Protein AF-A0A1A8XUX9-F1 (afdb_monomer)

Foldseek 3Di:
DDDDDPDDPDDDPPPPPDPLVVLLVCLVVVVDPDSVVVVVVCVVVPNDDDPVSSVVSCVVSVD

Mean predicted aligned error: 10.25 Å

Organism: NCBI:txid1860102

Sequence (63 aa):
MSGPGGQPALEMGLQVAGTAAVIGMAKTRGLVASARDVFSALHQSDFRISAEVIRMVLTRVGE

Secondary structure (DSSP, 8-state):
------------TT---SHHHHHHHHHHTTSSS-HHHHHHHHHHTT----HHHHHHHHHHHT-

Radius of gyration: 13.76 Å; Cα contacts (8 Å, |Δi|>4): 37; chains: 1; bounding box: 22×22×46 Å

pLDDT: mean 73.17, std 16.53, range [39.0, 89.44]

InterPro domains:
  IPR021799 PIN-like domain, prokaryotic [PF11848] (9-63)

Solvent-accessible surface area (backbone atoms only — not comparable to full-atom values): 4142 Å² total; per-residue (Å²): 136,81,88,89,76,85,78,78,87,74,87,59,97,83,70,66,80,53,71,66,44,56,41,36,50,30,34,75,70,66,75,39,96,50,53,66,59,56,52,52,57,39,57,73,65,80,47,89,70,58,69,68,58,54,50,54,37,32,62,73,68,74,105

Structure (mmCIF, N/CA/C/O backbone):
data_AF-A0A1A8XUX9-F1
#
_entry.id   AF-A0A1A8XUX9-F1
#
loop_
_atom_site.group_PDB
_atom_site.id
_atom_site.type_symbol
_atom_site.label_atom_id
_atom_site.label_alt_id
_atom_site.label_comp_id
_atom_site.label_asym_id
_atom_site.label_entity_id
_atom_site.label_seq_id
_atom_site.pdbx_PDB_ins_code
_atom_site.Cartn_x
_atom_site.Cartn_y
_atom_site.Cartn_z
_atom_site.occupancy
_atom_site.B_iso_or_equiv
_atom_site.auth_seq_id
_atom_site.auth_comp_id
_atom_site.auth_asym_id
_atom_site.auth_atom_id
_atom_site.pdbx_PDB_model_num
ATOM 1 N N . MET A 1 1 ? -3.291 -13.560 -39.783 1.00 43.00 1 MET A N 1
ATOM 2 C CA . MET A 1 1 ? -1.907 -13.087 -39.575 1.00 43.00 1 MET A CA 1
ATOM 3 C C . MET A 1 1 ? -1.872 -12.286 -38.286 1.00 43.00 1 MET A C 1
ATOM 5 O O . MET A 1 1 ? -2.651 -11.355 -38.144 1.00 43.00 1 MET A O 1
ATOM 9 N N . SER A 1 2 ? -1.088 -12.779 -37.329 1.00 44.88 2 SER A N 1
ATOM 10 C CA . SER A 1 2 ? -0.896 -12.300 -35.953 1.00 44.88 2 SER A CA 1
ATOM 11 C C . SER A 1 2 ? -0.259 -10.900 -35.882 1.00 44.88 2 SER A C 1
ATOM 13 O O . SER A 1 2 ? 0.308 -10.455 -36.875 1.00 44.8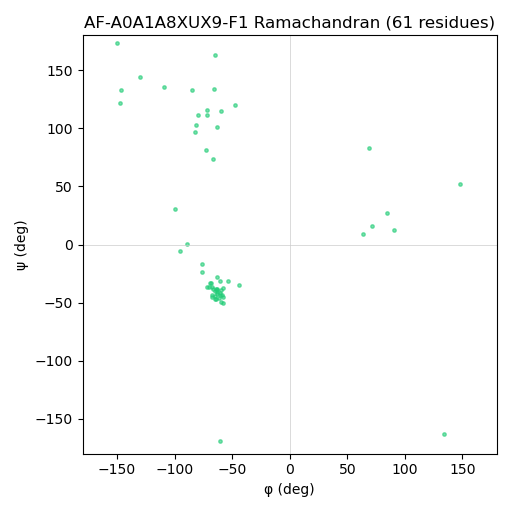8 2 SER A O 1
ATOM 15 N N . GLY A 1 3 ? -0.366 -10.229 -34.720 1.00 53.94 3 GLY A N 1
ATOM 16 C CA . GLY A 1 3 ? 0.139 -8.866 -34.440 1.00 53.94 3 GLY A CA 1
ATOM 17 C C . GLY A 1 3 ? 1.662 -8.672 -34.576 1.00 53.94 3 GLY A C 1
ATOM 18 O O . GLY A 1 3 ? 2.344 -9.571 -35.065 1.00 53.94 3 GLY A O 1
ATOM 19 N N . PRO A 1 4 ? 2.222 -7.526 -34.125 1.00 61.84 4 PRO A N 1
ATOM 20 C CA . PRO A 1 4 ? 2.338 -7.267 -32.681 1.00 61.84 4 PRO A CA 1
ATOM 21 C C . PRO A 1 4 ? 2.295 -5.774 -32.276 1.00 61.84 4 PRO A C 1
ATOM 23 O O . PRO A 1 4 ? 2.360 -4.883 -33.114 1.00 61.84 4 PRO A O 1
ATOM 26 N N . GLY A 1 5 ? 2.258 -5.498 -30.968 1.00 46.97 5 GLY A N 1
ATOM 27 C CA . GLY A 1 5 ? 2.681 -4.191 -30.451 1.00 46.97 5 GLY A CA 1
ATOM 28 C C . GLY A 1 5 ? 1.947 -3.699 -29.212 1.00 46.97 5 GLY A C 1
ATOM 29 O O . GLY A 1 5 ? 1.460 -2.575 -29.210 1.00 46.97 5 GLY A O 1
ATOM 30 N N . GLY A 1 6 ? 1.872 -4.507 -28.149 1.00 53.44 6 GLY A N 1
ATOM 31 C CA . GLY A 1 6 ? 1.643 -3.939 -26.822 1.00 53.44 6 GLY A CA 1
ATOM 32 C C . GLY A 1 6 ? 2.792 -2.983 -26.518 1.00 53.44 6 GLY A C 1
ATOM 33 O O . GLY A 1 6 ? 3.941 -3.414 -26.477 1.00 53.44 6 GLY A O 1
ATOM 34 N N . GLN A 1 7 ? 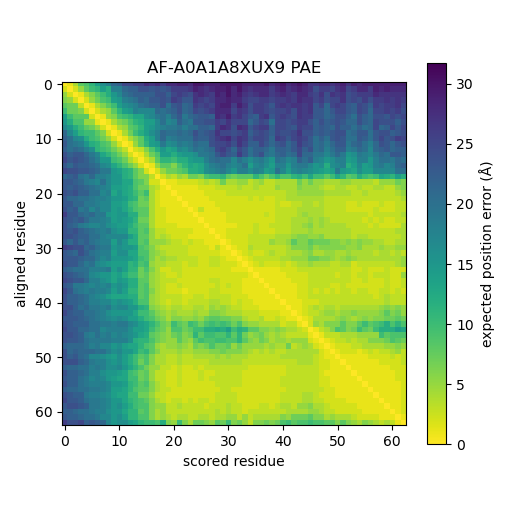2.499 -1.692 -26.393 1.00 45.88 7 GLN A N 1
ATOM 35 C CA . GLN A 1 7 ? 3.501 -0.679 -26.083 1.00 45.88 7 GLN A CA 1
ATOM 36 C C . GLN A 1 7 ? 3.928 -0.852 -24.617 1.00 45.88 7 GLN A C 1
ATOM 38 O O . GLN A 1 7 ? 3.090 -0.670 -23.730 1.00 45.88 7 GLN A O 1
ATOM 43 N N . PRO A 1 8 ? 5.195 -1.190 -24.317 1.00 48.06 8 PRO A N 1
ATOM 44 C CA . PRO A 1 8 ? 5.703 -1.031 -22.968 1.00 48.06 8 PRO A CA 1
ATOM 45 C C . PRO A 1 8 ? 5.883 0.471 -22.729 1.00 48.06 8 PRO A C 1
ATOM 47 O O . PRO A 1 8 ? 6.715 1.118 -23.364 1.00 48.06 8 PRO A O 1
ATOM 50 N N . ALA A 1 9 ? 5.060 1.043 -21.851 1.00 47.59 9 ALA A N 1
ATOM 51 C CA . ALA A 1 9 ? 5.272 2.387 -21.331 1.00 47.59 9 AL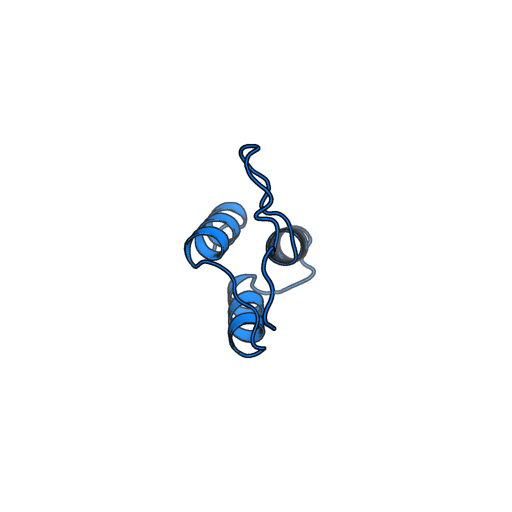A A CA 1
ATOM 52 C C . ALA A 1 9 ? 6.595 2.398 -20.545 1.00 47.59 9 ALA A C 1
ATOM 54 O O . ALA A 1 9 ? 6.676 1.886 -19.428 1.00 47.59 9 ALA A O 1
ATOM 55 N N . LEU A 1 10 ? 7.638 2.915 -21.192 1.00 48.81 10 LEU A N 1
ATOM 56 C CA . LEU A 1 10 ? 8.990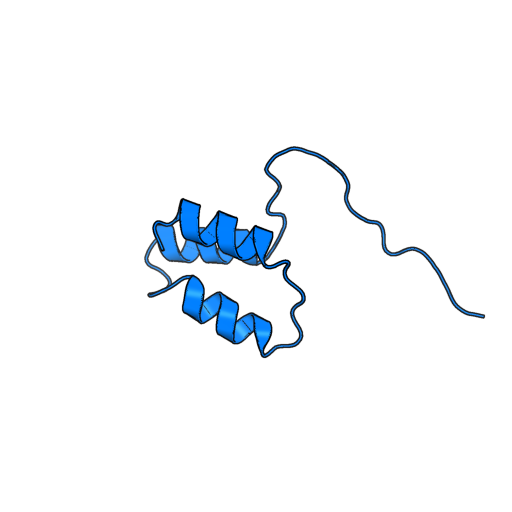 3.055 -20.671 1.00 48.81 10 LEU A CA 1
ATOM 57 C C . LEU A 1 10 ? 9.109 4.366 -19.870 1.00 48.81 10 LEU A C 1
ATOM 59 O O . LEU A 1 10 ? 8.742 5.436 -20.347 1.00 48.81 10 LEU A O 1
ATOM 63 N N . GLU A 1 11 ? 9.702 4.240 -18.683 1.00 47.94 11 GLU A N 1
ATOM 64 C CA . GLU A 1 11 ? 10.709 5.166 -18.146 1.00 47.94 11 GLU A CA 1
ATOM 65 C C . GLU A 1 11 ? 10.278 6.589 -17.750 1.00 47.94 11 GLU A C 1
ATOM 67 O O . GLU A 1 11 ? 10.578 7.582 -18.405 1.00 47.94 11 GLU A O 1
ATOM 72 N N . MET A 1 12 ? 9.748 6.702 -16.528 1.00 39.00 12 MET A N 1
ATOM 73 C CA . MET A 1 12 ? 10.136 7.787 -15.621 1.00 39.00 12 MET A CA 1
ATOM 74 C C . MET A 1 12 ? 10.078 7.279 -14.176 1.00 39.00 12 MET A C 1
ATOM 76 O O . MET A 1 12 ? 9.054 6.759 -13.724 1.00 39.00 12 MET A O 1
ATOM 80 N N . GLY A 1 13 ? 11.210 7.358 -13.470 1.00 40.81 13 GLY A N 1
ATOM 81 C CA . G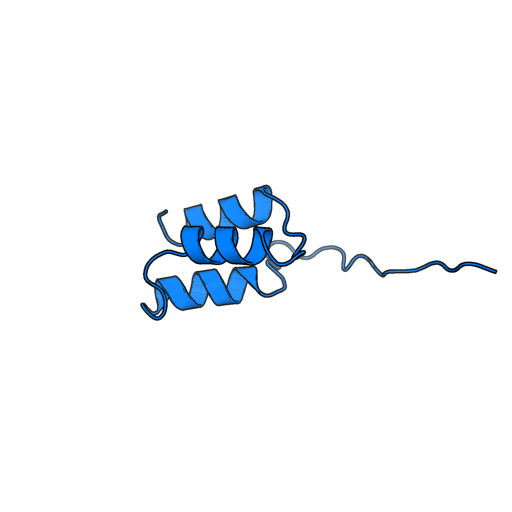LY A 1 13 ? 11.393 6.819 -12.122 1.00 40.81 13 GLY A CA 1
ATOM 82 C C . GLY A 1 13 ? 10.252 7.195 -11.174 1.00 40.81 13 GLY A C 1
ATOM 83 O O . GLY A 1 13 ? 10.025 8.371 -10.909 1.00 40.81 13 GLY A O 1
ATOM 84 N N . LEU A 1 14 ? 9.577 6.163 -10.653 1.00 42.31 14 LEU A N 1
ATOM 85 C CA . LEU A 1 14 ? 8.430 6.184 -9.729 1.00 42.31 14 LEU A CA 1
ATOM 86 C C . LEU A 1 14 ? 7.013 6.197 -10.336 1.00 42.31 14 LEU A C 1
ATOM 88 O O . LEU A 1 14 ? 6.035 6.305 -9.595 1.00 42.31 14 LEU A O 1
ATOM 92 N N . GLN A 1 15 ? 6.833 5.933 -11.629 1.00 46.34 15 GLN A N 1
ATOM 93 C CA . GLN A 1 15 ? 5.511 5.518 -12.111 1.00 46.34 15 GLN A CA 1
ATOM 94 C C . GLN A 1 15 ? 5.179 4.078 -11.672 1.00 46.34 15 GLN A C 1
ATOM 96 O O . GLN A 1 15 ? 5.263 3.134 -12.452 1.00 46.34 15 GLN A O 1
ATOM 101 N N . VAL A 1 16 ? 4.715 3.896 -10.430 1.00 50.88 16 VAL A N 1
ATOM 102 C CA . VAL A 1 16 ? 3.788 2.796 -10.107 1.00 50.88 16 VAL A CA 1
ATOM 103 C C . VAL A 1 16 ? 2.480 3.113 -10.849 1.00 50.88 16 VAL A C 1
ATOM 105 O O . VAL A 1 16 ? 1.528 3.637 -10.279 1.00 50.88 16 VAL A O 1
ATOM 108 N N . ALA A 1 17 ? 2.471 2.934 -12.169 1.00 55.00 17 ALA A N 1
ATOM 109 C CA . ALA A 1 17 ? 1.351 3.286 -13.029 1.00 55.00 17 ALA A CA 1
ATOM 110 C C . ALA A 1 17 ? 0.300 2.172 -12.969 1.00 55.00 17 ALA A C 1
ATOM 112 O O . ALA A 1 17 ? 0.465 1.113 -13.569 1.00 55.00 17 ALA A O 1
ATOM 113 N N . GLY A 1 18 ? -0.779 2.404 -12.218 1.00 70.75 18 GLY A N 1
ATOM 114 C CA . GLY A 1 18 ? -1.983 1.572 -12.245 1.00 70.75 18 GLY A CA 1
ATOM 115 C C . GLY A 1 18 ? -2.533 1.213 -10.866 1.00 70.75 18 GLY A C 1
ATOM 116 O O . GLY A 1 18 ? -2.196 1.825 -9.852 1.00 70.75 18 GLY A O 1
ATOM 117 N N . THR A 1 19 ? -3.392 0.193 -10.833 1.00 70.31 19 THR A N 1
ATOM 118 C CA . THR A 1 19 ? -4.168 -0.288 -9.674 1.00 70.31 19 THR A CA 1
ATOM 119 C C . THR A 1 19 ? -3.359 -0.386 -8.371 1.00 70.31 19 THR A C 1
ATOM 121 O O . THR A 1 19 ? -3.868 -0.049 -7.307 1.00 70.31 19 THR A O 1
ATOM 124 N N . ALA A 1 20 ? -2.073 -0.744 -8.435 1.00 79.94 20 ALA A N 1
ATOM 125 C CA . ALA A 1 20 ? -1.181 -0.839 -7.277 1.00 79.94 20 ALA A CA 1
ATOM 126 C C . ALA A 1 20 ? -1.009 0.483 -6.497 1.00 79.94 20 ALA A C 1
ATOM 128 O O . ALA A 1 20 ? -0.998 0.476 -5.265 1.00 79.94 20 ALA A O 1
ATOM 129 N N . ALA A 1 21 ? -0.928 1.626 -7.185 1.00 80.06 21 ALA A N 1
ATOM 130 C CA . ALA A 1 21 ? -0.834 2.929 -6.525 1.00 80.06 21 ALA A CA 1
ATOM 131 C C . ALA A 1 21 ? -2.151 3.315 -5.842 1.00 80.06 21 ALA A C 1
ATOM 133 O O . ALA A 1 21 ? -2.137 3.884 -4.750 1.00 80.06 21 ALA A O 1
ATOM 134 N N . VAL A 1 22 ? -3.287 2.966 -6.455 1.00 83.50 22 VAL A N 1
ATOM 135 C CA . VAL A 1 22 ? -4.618 3.179 -5.867 1.00 83.50 22 VAL A CA 1
ATOM 136 C C . VAL A 1 22 ? -4.781 2.340 -4.604 1.00 83.50 22 VAL A C 1
ATOM 138 O O . VAL A 1 22 ? -5.274 2.857 -3.610 1.00 83.50 22 VAL A O 1
ATOM 141 N N . ILE A 1 23 ? -4.293 1.097 -4.591 1.00 85.69 23 ILE A N 1
ATOM 142 C CA . ILE A 1 23 ? -4.306 0.229 -3.401 1.00 85.69 23 ILE A CA 1
ATOM 143 C C . ILE A 1 23 ? -3.436 0.812 -2.287 1.00 85.69 23 ILE A C 1
ATOM 145 O O . ILE A 1 23 ? -3.886 0.925 -1.147 1.00 85.69 23 ILE A O 1
ATOM 149 N N . GLY A 1 24 ? -2.212 1.240 -2.614 1.00 86.56 24 GLY A N 1
ATOM 150 C CA . GLY A 1 24 ? -1.332 1.899 -1.646 1.00 86.56 24 GLY A CA 1
ATOM 151 C C . GLY A 1 24 ? -1.963 3.167 -1.060 1.00 86.56 24 GLY A C 1
ATOM 152 O O . GLY A 1 24 ? -1.948 3.377 0.154 1.00 86.56 24 GLY A O 1
ATOM 153 N N . MET A 1 25 ? -2.596 3.986 -1.906 1.00 85.12 25 MET A N 1
ATOM 154 C CA . MET A 1 25 ? -3.340 5.170 -1.467 1.00 85.12 25 MET A CA 1
ATOM 155 C C . MET A 1 25 ? -4.594 4.821 -0.659 1.00 85.12 25 MET A C 1
ATOM 157 O O . MET A 1 25 ? -4.923 5.521 0.295 1.00 85.12 25 MET A O 1
ATOM 161 N N . ALA A 1 26 ? -5.296 3.744 -0.994 1.00 86.75 26 ALA A N 1
ATOM 162 C CA . ALA A 1 26 ? -6.450 3.293 -0.233 1.00 86.75 26 ALA A CA 1
ATOM 163 C C . ALA A 1 26 ? -6.034 2.905 1.190 1.00 86.75 26 ALA A C 1
ATOM 165 O O . ALA A 1 26 ? -6.675 3.327 2.149 1.00 86.75 26 ALA A O 1
ATOM 166 N N . LYS A 1 27 ? -4.910 2.197 1.347 1.00 88.94 27 LYS A N 1
ATOM 167 C CA . LYS A 1 27 ? -4.361 1.844 2.66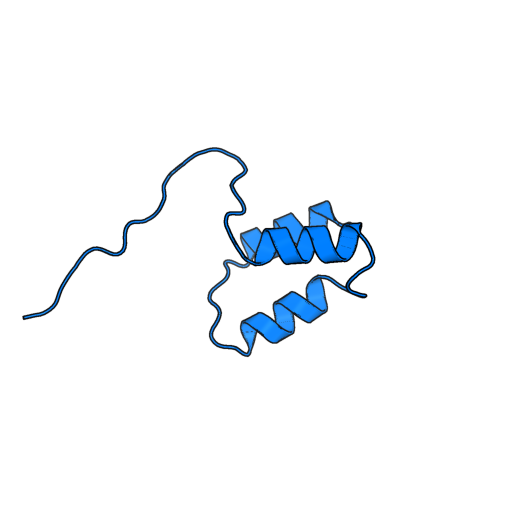2 1.00 88.94 27 LYS A CA 1
ATOM 168 C C . LYS A 1 27 ? -3.913 3.080 3.441 1.00 88.94 27 LYS A C 1
ATOM 170 O O . LYS A 1 27 ? -4.289 3.220 4.600 1.00 88.94 27 LYS A O 1
ATOM 175 N N . THR A 1 28 ? -3.176 4.006 2.816 1.00 85.62 28 THR A N 1
ATOM 176 C CA . THR A 1 28 ? -2.721 5.233 3.506 1.00 85.62 28 THR A CA 1
ATOM 177 C C . THR A 1 28 ? -3.885 6.126 3.950 1.00 85.62 28 THR A C 1
ATOM 179 O O . THR A 1 28 ? -3.783 6.822 4.953 1.00 85.62 28 THR A O 1
ATOM 182 N N . ARG A 1 29 ? -5.020 6.070 3.240 1.00 86.56 29 ARG A N 1
ATOM 183 C CA . ARG A 1 29 ? -6.261 6.775 3.595 1.00 86.56 29 ARG A CA 1
ATOM 184 C C . ARG A 1 29 ? -7.189 5.975 4.518 1.00 86.56 29 ARG A C 1
ATOM 186 O O . ARG A 1 29 ? -8.266 6.465 4.836 1.00 86.56 29 ARG A O 1
ATOM 193 N N . GLY A 1 30 ? -6.811 4.759 4.923 1.00 88.56 30 GLY A N 1
ATOM 194 C CA . GLY A 1 30 ? -7.628 3.893 5.782 1.00 88.56 30 GLY A CA 1
ATOM 195 C C . GLY A 1 30 ? -8.868 3.291 5.107 1.00 88.56 30 GLY A C 1
ATOM 196 O O . GLY A 1 30 ? -9.754 2.802 5.796 1.00 88.56 30 GLY A O 1
ATOM 197 N N . LEU A 1 31 ? -8.946 3.314 3.773 1.00 87.12 31 LEU A N 1
ATOM 198 C CA . LEU A 1 31 ? -10.058 2.749 2.997 1.00 87.12 31 LEU A CA 1
ATOM 199 C C . LEU A 1 31 ? -10.000 1.217 2.906 1.00 87.12 31 LEU A C 1
ATOM 201 O O . LEU A 1 31 ? -11.023 0.579 2.674 1.00 87.12 31 LEU A O 1
ATOM 205 N N . VAL A 1 32 ? -8.812 0.627 3.067 1.00 85.94 32 VAL A N 1
ATOM 206 C CA . VAL A 1 32 ? -8.614 -0.830 3.115 1.00 85.94 32 VAL A CA 1
ATOM 207 C C . VAL A 1 32 ? -7.778 -1.217 4.329 1.00 85.94 32 VAL A C 1
ATOM 209 O O . VAL A 1 32 ? -6.844 -0.506 4.710 1.00 85.94 32 VAL A O 1
ATOM 212 N N . ALA A 1 33 ? -8.103 -2.369 4.919 1.00 86.44 33 ALA A N 1
ATOM 213 C CA . ALA A 1 33 ? -7.458 -2.857 6.133 1.00 86.44 33 ALA A CA 1
ATOM 214 C C . ALA A 1 33 ? -6.019 -3.334 5.897 1.00 86.44 33 ALA A C 1
ATOM 216 O O . ALA A 1 33 ? -5.170 -3.063 6.737 1.00 86.44 33 ALA A O 1
ATOM 217 N N . SER A 1 34 ? -5.716 -3.957 4.753 1.00 87.69 34 SER A N 1
ATOM 218 C CA . SER A 1 34 ? -4.357 -4.370 4.369 1.00 87.69 34 SER A CA 1
ATOM 219 C C . SER A 1 34 ? -4.173 -4.268 2.863 1.00 87.69 34 SER A C 1
ATOM 221 O O . SER A 1 34 ? -5.002 -4.747 2.092 1.00 87.69 34 SER A O 1
ATOM 223 N N . ALA A 1 35 ? -3.063 -3.667 2.435 1.00 88.12 35 ALA A N 1
ATOM 224 C CA . ALA A 1 35 ? -2.726 -3.599 1.015 1.00 88.12 35 ALA A CA 1
ATOM 225 C C . ALA A 1 35 ? -2.370 -4.995 0.484 1.00 88.12 35 ALA A C 1
ATOM 227 O O . ALA A 1 35 ? -2.692 -5.332 -0.655 1.00 88.12 35 ALA A O 1
ATOM 228 N N . ARG A 1 36 ? -1.761 -5.834 1.334 1.00 87.19 36 ARG A N 1
ATOM 229 C CA . ARG A 1 36 ? -1.370 -7.208 0.997 1.00 87.19 36 ARG A CA 1
ATOM 230 C C . ARG A 1 36 ? -2.552 -8.09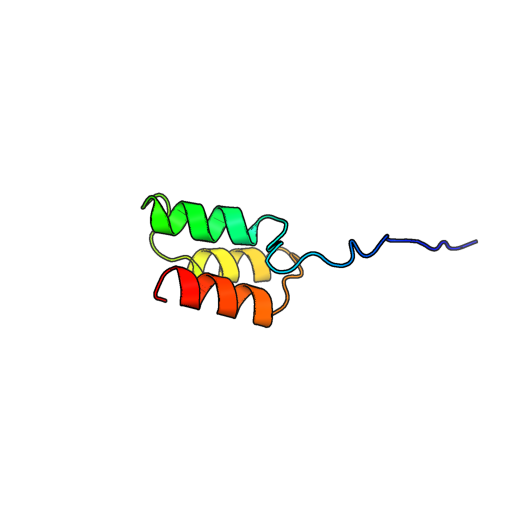7 0.615 1.00 87.19 36 ARG A C 1
ATOM 232 O O . ARG A 1 36 ? -2.448 -8.859 -0.342 1.00 87.19 36 ARG A O 1
ATOM 239 N N . ASP A 1 37 ? -3.660 -7.978 1.338 1.00 89.44 37 ASP A N 1
ATOM 240 C CA . ASP A 1 37 ? -4.877 -8.753 1.082 1.00 89.44 37 ASP A CA 1
ATOM 241 C C . ASP A 1 37 ? -5.484 -8.397 -0.283 1.00 89.44 37 ASP A C 1
ATOM 243 O O . ASP A 1 37 ? -5.756 -9.269 -1.107 1.00 89.44 37 ASP A O 1
ATOM 247 N N . VAL A 1 38 ? -5.543 -7.098 -0.590 1.00 86.75 38 VAL A N 1
ATOM 248 C CA . VAL A 1 38 ? -6.030 -6.602 -1.883 1.00 86.75 38 VAL A CA 1
ATOM 249 C C . VAL A 1 38 ? -5.136 -7.069 -3.038 1.00 86.75 38 VAL A C 1
ATOM 251 O O . VAL A 1 38 ? -5.644 -7.485 -4.080 1.00 86.75 38 VAL A O 1
ATOM 254 N N . PHE A 1 39 ? -3.809 -7.064 -2.862 1.00 85.12 39 PHE A N 1
ATOM 255 C CA . PHE A 1 39 ? -2.894 -7.629 -3.859 1.00 85.12 39 PHE A CA 1
ATOM 256 C C . PHE A 1 39 ? -3.082 -9.139 -4.043 1.00 85.12 39 PHE A C 1
ATOM 258 O O . PHE A 1 39 ? -3.032 -9.610 -5.177 1.00 85.12 39 PHE A O 1
ATOM 265 N N . SER A 1 40 ? -3.336 -9.886 -2.965 1.00 85.62 40 SER A N 1
ATOM 266 C CA . SER A 1 40 ? -3.629 -11.324 -3.020 1.00 85.62 40 SER A CA 1
ATOM 267 C C . SER A 1 40 ? -4.903 -11.610 -3.826 1.00 85.62 40 SER A C 1
ATOM 269 O O . SER A 1 40 ? -4.890 -12.446 -4.730 1.00 85.62 40 SER A O 1
ATOM 271 N N . ALA A 1 41 ? -5.977 -10.854 -3.577 1.00 84.81 41 ALA A N 1
ATOM 272 C CA . ALA A 1 41 ? -7.238 -10.969 -4.312 1.00 84.81 41 ALA A CA 1
ATOM 273 C C . ALA A 1 41 ? -7.088 -10.627 -5.809 1.00 84.81 41 ALA A C 1
ATOM 275 O O . ALA A 1 41 ? -7.652 -11.302 -6.674 1.00 84.81 41 ALA A O 1
ATOM 276 N N . LEU A 1 42 ? -6.277 -9.615 -6.138 1.00 79.19 42 LEU A N 1
ATOM 277 C CA . LEU A 1 42 ? -5.957 -9.264 -7.526 1.00 79.19 42 LEU A CA 1
ATOM 278 C C . LEU A 1 42 ? -5.130 -10.337 -8.231 1.00 79.19 42 LEU A C 1
ATOM 280 O O . LEU A 1 42 ? -5.389 -10.629 -9.396 1.00 79.19 42 LEU A O 1
ATOM 284 N N . HIS A 1 43 ? -4.188 -10.961 -7.523 1.00 75.69 43 HIS A N 1
ATOM 285 C CA . HIS A 1 43 ? -3.411 -12.084 -8.047 1.00 75.69 43 HIS A CA 1
ATOM 286 C C . HIS A 1 43 ? -4.292 -13.283 -8.418 1.00 75.69 43 HIS A C 1
ATOM 288 O O . HIS A 1 43 ? -3.976 -14.003 -9.362 1.00 75.69 43 HIS A O 1
ATOM 294 N N . GLN A 1 44 ? -5.408 -13.486 -7.712 1.00 77.81 44 GLN A N 1
ATOM 295 C CA . GLN A 1 44 ? -6.392 -14.516 -8.059 1.00 77.81 44 GLN A CA 1
ATOM 296 C C . GLN A 1 44 ? -7.275 -14.136 -9.260 1.00 77.81 44 GLN A C 1
ATOM 298 O O . GLN A 1 44 ? -7.887 -15.012 -9.860 1.00 77.81 44 GLN A O 1
ATOM 303 N N . SER A 1 45 ? -7.325 -12.854 -9.634 1.00 64.19 45 SER A N 1
ATOM 304 C CA . SER A 1 45 ? -8.229 -12.315 -10.664 1.00 64.19 45 SER A CA 1
ATOM 305 C C . SER A 1 45 ? -7.561 -12.108 -12.036 1.00 64.19 45 SER A C 1
ATOM 307 O O . SER A 1 45 ? -7.937 -11.202 -12.771 1.00 64.19 45 SER A O 1
ATOM 309 N N . ASP A 1 46 ? -6.562 -12.920 -12.397 1.00 65.19 46 ASP A N 1
ATOM 310 C CA . ASP A 1 46 ? -5.790 -12.820 -13.660 1.00 65.19 46 ASP A CA 1
ATOM 311 C C . ASP A 1 46 ? -4.966 -11.518 -13.818 1.00 65.19 46 ASP A C 1
ATOM 313 O O . ASP A 1 46 ? -4.371 -11.238 -14.861 1.00 65.19 46 ASP A O 1
ATOM 317 N N . PHE A 1 47 ? -4.871 -10.701 -12.764 1.00 68.38 47 PHE A N 1
ATOM 318 C CA . PHE A 1 47 ? -4.152 -9.435 -12.819 1.00 68.38 47 PHE A CA 1
ATOM 319 C C . PHE A 1 47 ? -2.640 -9.666 -12.678 1.00 68.38 47 PHE A C 1
ATOM 321 O O . PHE A 1 47 ? -2.138 -10.038 -11.615 1.00 68.38 47 PHE A O 1
ATOM 328 N N . ARG A 1 48 ? -1.883 -9.422 -13.755 1.00 68.38 48 ARG A N 1
ATOM 329 C CA . ARG A 1 48 ? -0.419 -9.566 -13.753 1.00 68.38 48 ARG A CA 1
ATOM 330 C C . ARG A 1 48 ? 0.261 -8.325 -13.177 1.00 68.38 48 ARG A C 1
ATOM 332 O O . ARG A 1 48 ? 0.500 -7.355 -13.890 1.00 68.38 48 ARG A O 1
ATOM 339 N N . ILE A 1 49 ? 0.611 -8.381 -11.891 1.00 74.94 49 ILE A N 1
ATOM 340 C CA . ILE A 1 49 ? 1.502 -7.411 -11.236 1.00 74.94 49 ILE A CA 1
ATOM 341 C C . ILE A 1 49 ? 2.839 -8.079 -10.935 1.00 74.94 49 ILE A C 1
ATOM 343 O O . ILE A 1 49 ? 2.893 -9.180 -10.396 1.00 74.94 49 ILE A O 1
ATOM 347 N N . SER A 1 50 ? 3.933 -7.377 -11.217 1.00 81.38 50 SER A N 1
ATOM 348 C CA . SER A 1 50 ? 5.267 -7.811 -10.806 1.00 81.38 50 SER A CA 1
ATOM 349 C C . SER A 1 50 ? 5.413 -7.793 -9.282 1.00 81.38 50 SER A C 1
ATOM 351 O O . SER A 1 50 ? 5.109 -6.792 -8.632 1.00 81.38 50 SER A O 1
ATOM 353 N N . ALA A 1 51 ? 5.976 -8.858 -8.710 1.00 81.94 51 ALA A N 1
ATOM 354 C CA . ALA A 1 51 ? 6.233 -8.960 -7.269 1.00 81.94 51 ALA A CA 1
ATOM 355 C C . ALA A 1 51 ? 7.050 -7.777 -6.708 1.00 81.94 51 ALA A C 1
ATOM 357 O O . ALA A 1 51 ? 6.838 -7.355 -5.572 1.00 81.94 51 ALA A O 1
ATOM 358 N N . GLU A 1 52 ? 7.940 -7.198 -7.516 1.00 83.25 52 GLU A N 1
ATOM 359 C CA . GLU A 1 52 ? 8.713 -6.006 -7.157 1.00 83.25 52 GLU A CA 1
ATOM 360 C C . GLU A 1 52 ? 7.826 -4.774 -6.914 1.00 83.25 52 GLU A C 1
ATOM 362 O O . GLU A 1 52 ? 8.030 -4.044 -5.945 1.00 83.25 52 GLU A O 1
ATOM 367 N N . VAL A 1 53 ? 6.776 -4.591 -7.723 1.00 81.62 53 VAL A N 1
ATOM 368 C CA . VAL A 1 53 ? 5.804 -3.499 -7.562 1.00 81.62 53 VAL A CA 1
ATOM 369 C C . VAL A 1 53 ? 4.995 -3.687 -6.282 1.00 81.62 53 VAL A C 1
ATOM 371 O O . VAL A 1 53 ? 4.820 -2.732 -5.527 1.00 81.62 53 VAL A O 1
ATOM 374 N N . ILE A 1 54 ? 4.550 -4.917 -6.000 1.00 84.50 54 ILE A N 1
ATOM 375 C CA . ILE A 1 54 ? 3.850 -5.244 -4.746 1.00 84.50 54 ILE A CA 1
ATOM 376 C C . ILE A 1 54 ? 4.747 -4.899 -3.560 1.00 84.50 54 ILE A C 1
ATOM 378 O O . ILE A 1 54 ? 4.333 -4.161 -2.669 1.00 84.50 54 ILE A O 1
ATOM 382 N N . ARG A 1 55 ? 6.002 -5.363 -3.579 1.00 86.44 55 ARG A N 1
ATOM 383 C CA . ARG A 1 55 ? 6.970 -5.098 -2.512 1.00 86.44 55 ARG A CA 1
ATOM 384 C C . ARG A 1 55 ? 7.187 -3.601 -2.294 1.00 86.44 55 ARG A C 1
ATOM 386 O O . ARG A 1 55 ? 7.157 -3.157 -1.151 1.00 86.44 55 ARG A O 1
ATOM 393 N N . MET A 1 56 ? 7.356 -2.824 -3.364 1.00 87.00 56 ME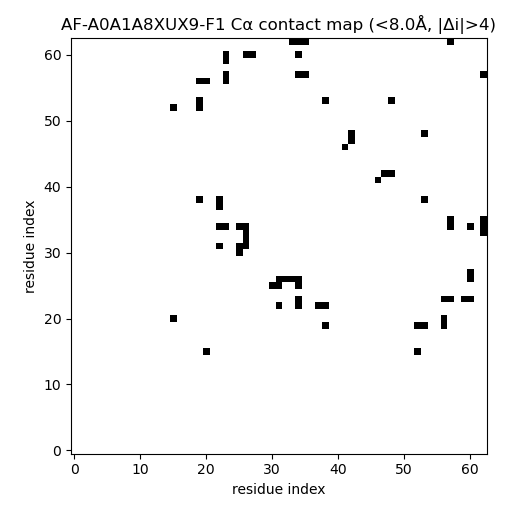T A N 1
ATOM 394 C CA . MET A 1 56 ? 7.511 -1.370 -3.263 1.00 87.00 56 MET A CA 1
ATOM 395 C C . MET A 1 56 ? 6.298 -0.696 -2.616 1.00 87.00 56 MET A C 1
ATOM 397 O O . MET A 1 56 ? 6.467 0.183 -1.770 1.00 87.00 56 MET A O 1
ATOM 401 N N . VAL A 1 57 ? 5.078 -1.099 -2.989 1.00 85.81 57 VAL A N 1
ATOM 402 C CA . VAL A 1 57 ? 3.859 -0.527 -2.402 1.00 85.81 57 VAL A CA 1
ATOM 403 C C . VAL A 1 57 ? 3.727 -0.905 -0.931 1.00 85.81 57 VAL A C 1
ATOM 405 O O . VAL A 1 57 ? 3.456 -0.021 -0.122 1.00 85.81 57 VAL A O 1
ATOM 408 N N . LEU A 1 58 ? 3.965 -2.170 -0.577 1.00 87.19 58 LEU A N 1
ATOM 409 C CA . LEU A 1 58 ? 3.922 -2.646 0.809 1.00 87.19 58 LEU A CA 1
ATOM 410 C C . LEU A 1 58 ? 4.932 -1.892 1.689 1.00 87.19 58 LEU A C 1
ATOM 412 O O . LEU A 1 58 ? 4.541 -1.253 2.665 1.00 87.19 58 LEU A O 1
ATOM 416 N N . THR A 1 59 ? 6.190 -1.797 1.242 1.00 88.88 59 THR A N 1
ATOM 417 C CA . THR A 1 59 ? 7.234 -1.025 1.940 1.00 88.88 59 THR A CA 1
ATOM 418 C C . THR A 1 59 ? 6.848 0.446 2.122 1.00 88.88 59 THR A C 1
ATOM 420 O O . THR A 1 59 ? 7.121 1.031 3.166 1.00 88.88 59 THR A O 1
ATOM 423 N N . ARG A 1 60 ? 6.177 1.058 1.138 1.00 85.25 60 ARG A N 1
ATOM 424 C CA . ARG A 1 60 ? 5.736 2.459 1.222 1.00 85.25 60 ARG A CA 1
ATOM 425 C C . ARG A 1 60 ? 4.619 2.679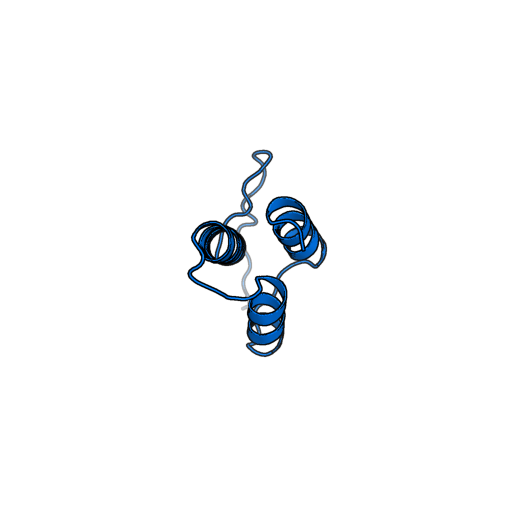 2.247 1.00 85.25 60 ARG A C 1
ATOM 427 O O . ARG A 1 60 ? 4.553 3.763 2.822 1.00 85.25 60 ARG A O 1
ATOM 434 N N . VAL A 1 61 ? 3.733 1.701 2.445 1.00 84.94 61 VAL A N 1
ATOM 435 C CA . VAL A 1 61 ? 2.610 1.795 3.399 1.00 84.94 61 VAL A CA 1
ATOM 436 C C . VAL A 1 61 ? 2.915 1.185 4.770 1.00 84.94 61 VAL A C 1
ATOM 438 O O . VAL A 1 61 ? 2.093 1.320 5.673 1.00 84.94 61 VAL A O 1
ATOM 441 N N . GLY A 1 62 ? 4.080 0.551 4.934 1.00 86.31 62 GLY A N 1
ATOM 442 C CA . GLY A 1 62 ? 4.525 -0.047 6.193 1.00 86.31 62 GLY A CA 1
ATOM 443 C C . GLY A 1 62 ? 4.002 -1.464 6.457 1.00 86.31 62 GLY A C 1
ATOM 444 O O . GLY A 1 62 ? 3.869 -1.833 7.621 1.00 86.31 62 GLY A O 1
ATOM 445 N N . GLU A 1 63 ? 3.696 -2.237 5.407 1.00 82.38 63 GLU A N 1
ATOM 446 C CA . GLU A 1 63 ? 3.442 -3.695 5.471 1.00 82.38 63 GLU A CA 1
ATOM 447 C C . GLU A 1 63 ? 4.583 -4.495 4.822 1.00 82.38 63 GLU A C 1
ATOM 449 O O . GLU A 1 63 ? 4.740 -5.682 5.186 1.00 82.38 63 GLU A O 1
#